Protein AF-A0A937LZ99-F1 (afdb_monomer_lite)

Sequence (54 aa):
MFNFAFDSFSGFIVMDGHGVYVWSVFFIVIISLISMFVFYKNEL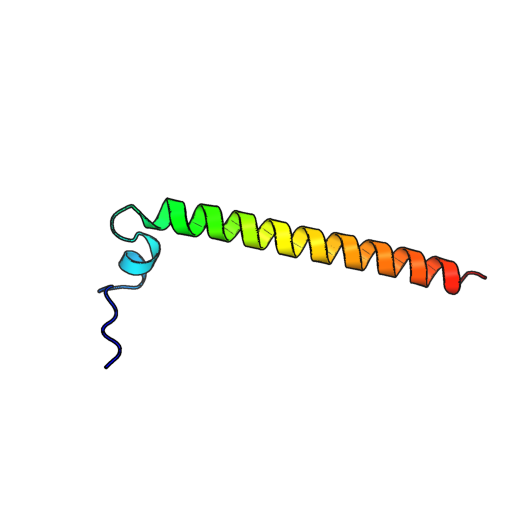KKLKKKHFNE

Radius of gyration: 20.12 Å; chains: 1; bounding box: 47×20×47 Å

pLDDT: mean 81.55, std 13.11, range [46.09, 96.75]

Secondary structure (DSSP, 8-state):
----S-SSHHHHHHGGGTHHHHHHHHHHHHHHHHHHHHHHHHHHHHHHHHHH--

Foldseek 3Di:
DPPDPAPDPVCVCCVVVCNCVVVVVVVVVVVVVVVVVVVVVVVVVVVVVVVVVD

Structure (mmCIF, N/CA/C/O backbone):
data_AF-A0A937LZ99-F1
#
_entry.id   AF-A0A937LZ99-F1
#
loop_
_atom_site.group_PDB
_atom_site.id
_atom_site.type_symbol
_atom_site.label_atom_id
_atom_site.label_alt_id
_atom_site.label_comp_id
_atom_site.label_asym_id
_atom_site.label_entity_id
_atom_site.label_seq_id
_atom_site.pdbx_PDB_ins_code
_atom_site.Cartn_x
_atom_site.Cartn_y
_atom_site.Cartn_z
_atom_site.occupancy
_atom_site.B_iso_or_equiv
_atom_site.auth_seq_id
_atom_site.auth_comp_id
_atom_site.auth_asym_id
_atom_site.auth_atom_id
_atom_site.pdbx_PDB_model_num
ATOM 1 N N . MET A 1 1 ? 19.365 -17.001 -7.351 1.00 46.09 1 MET A N 1
ATOM 2 C CA . MET A 1 1 ? 19.878 -15.724 -7.889 1.00 46.09 1 MET A CA 1
ATOM 3 C C . MET A 1 1 ? 18.671 -14.825 -8.109 1.00 46.09 1 MET A C 1
ATOM 5 O O . MET A 1 1 ? 17.860 -15.139 -8.970 1.00 46.09 1 MET A O 1
ATOM 9 N N . PHE A 1 2 ? 18.461 -13.815 -7.261 1.00 55.59 2 PHE A N 1
ATOM 10 C CA . PHE A 1 2 ? 17.376 -12.850 -7.459 1.00 55.59 2 PHE A CA 1
ATOM 11 C C . PHE A 1 2 ? 17.803 -11.895 -8.576 1.00 55.59 2 PHE A C 1
ATOM 13 O O . PHE A 1 2 ? 18.488 -10.910 -8.324 1.00 55.59 2 PHE A O 1
ATOM 20 N N . ASN A 1 3 ? 17.476 -12.239 -9.822 1.00 57.91 3 ASN A N 1
ATOM 21 C CA . ASN A 1 3 ? 17.648 -11.335 -10.954 1.00 57.91 3 ASN A CA 1
ATOM 22 C C . ASN A 1 3 ? 16.493 -10.337 -10.917 1.00 57.91 3 ASN A C 1
ATOM 24 O O . ASN A 1 3 ? 15.418 -10.590 -11.458 1.00 57.91 3 ASN A O 1
ATOM 28 N N . PHE A 1 4 ? 16.688 -9.240 -10.192 1.00 66.62 4 PHE A N 1
ATOM 29 C CA . PHE A 1 4 ? 15.751 -8.130 -10.233 1.00 66.62 4 PHE A CA 1
ATOM 30 C C . PHE A 1 4 ? 15.785 -7.542 -11.646 1.00 66.62 4 PHE A C 1
ATOM 32 O O . PHE A 1 4 ? 16.836 -7.124 -12.115 1.00 66.62 4 PHE A O 1
ATOM 39 N N . ALA A 1 5 ? 14.637 -7.510 -12.326 1.00 66.62 5 ALA A N 1
ATOM 40 C CA . ALA A 1 5 ? 14.493 -6.935 -13.669 1.00 66.62 5 ALA A CA 1
ATOM 41 C C . ALA A 1 5 ? 14.593 -5.393 -13.685 1.00 66.62 5 ALA A C 1
ATOM 43 O O . ALA A 1 5 ? 14.213 -4.754 -14.661 1.00 66.62 5 ALA A O 1
ATOM 44 N N . PHE A 1 6 ? 15.056 -4.789 -12.587 1.00 64.94 6 PHE A N 1
ATOM 45 C CA . PHE A 1 6 ? 15.037 -3.354 -12.353 1.00 64.94 6 PHE A CA 1
ATOM 46 C C . PHE A 1 6 ? 16.419 -2.903 -11.886 1.00 64.94 6 PHE A C 1
ATOM 48 O O . PHE A 1 6 ? 16.893 -3.330 -10.836 1.00 64.94 6 PHE A O 1
ATOM 55 N N . ASP A 1 7 ? 17.030 -2.006 -12.656 1.00 70.81 7 ASP A N 1
ATOM 56 C CA . ASP A 1 7 ? 18.357 -1.434 -12.387 1.00 70.81 7 ASP A CA 1
ATOM 57 C C . ASP A 1 7 ? 18.369 -0.461 -11.192 1.00 70.81 7 ASP A C 1
ATOM 59 O O . ASP A 1 7 ? 19.411 -0.148 -10.622 1.00 70.81 7 ASP A O 1
ATOM 63 N N . SER A 1 8 ? 17.202 0.060 -10.797 1.00 74.75 8 SER A N 1
ATOM 64 C CA . SER A 1 8 ? 17.093 1.055 -9.729 1.00 74.75 8 SER A CA 1
ATOM 65 C C . SER A 1 8 ? 15.692 1.096 -9.122 1.00 74.75 8 SER A C 1
ATOM 67 O O . SER A 1 8 ? 14.706 0.741 -9.771 1.00 74.75 8 SER A O 1
ATOM 69 N N . PHE A 1 9 ? 15.587 1.609 -7.893 1.00 73.88 9 PHE A N 1
ATOM 70 C CA . PHE A 1 9 ? 14.316 1.826 -7.190 1.00 73.88 9 PHE A CA 1
ATOM 71 C C . PHE A 1 9 ? 13.351 2.713 -7.998 1.00 73.88 9 PHE A C 1
ATOM 73 O O . PHE A 1 9 ? 12.148 2.469 -8.023 1.00 73.88 9 PHE A O 1
ATOM 80 N N . SER A 1 10 ? 13.889 3.691 -8.737 1.00 74.00 10 SER A N 1
ATOM 81 C CA . SER A 1 10 ? 13.111 4.515 -9.672 1.00 74.00 10 SER A CA 1
ATOM 82 C C . SER A 1 10 ? 12.558 3.690 -10.845 1.00 74.00 10 SER A C 1
ATOM 84 O O . SER A 1 10 ? 11.380 3.795 -11.177 1.00 74.00 10 SER A O 1
ATOM 86 N N . GLY A 1 11 ? 13.369 2.791 -11.417 1.00 76.06 11 GLY A N 1
ATOM 87 C CA . GLY A 1 11 ? 12.949 1.887 -12.495 1.00 76.06 11 GLY A CA 1
ATOM 88 C C . GLY A 1 11 ? 11.888 0.877 -12.053 1.00 76.06 11 GLY A C 1
ATOM 89 O O . GLY A 1 11 ? 10.995 0.551 -12.827 1.00 76.06 11 GLY A O 1
ATOM 90 N N . PHE A 1 12 ? 11.922 0.449 -10.790 1.00 78.75 12 PHE A N 1
ATOM 91 C CA . PHE A 1 12 ? 10.872 -0.380 -10.198 1.00 78.75 12 PHE A CA 1
ATOM 92 C C . PHE A 1 12 ? 9.546 0.374 -10.022 1.00 78.75 12 PHE A C 1
ATOM 94 O O . PHE A 1 12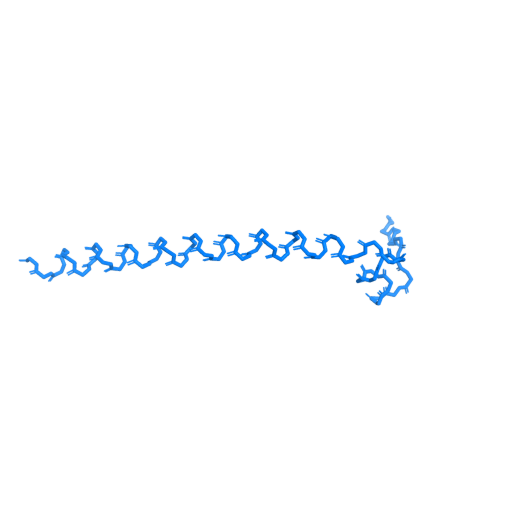 ? 8.483 -0.200 -10.238 1.00 78.75 12 PHE A O 1
ATOM 101 N N . ILE A 1 13 ? 9.583 1.655 -9.641 1.00 78.44 13 ILE A N 1
ATOM 102 C CA . ILE A 1 13 ? 8.360 2.454 -9.466 1.00 78.44 13 ILE A CA 1
ATOM 103 C C . ILE A 1 13 ? 7.755 2.837 -10.815 1.00 78.44 13 ILE A C 1
ATOM 105 O O . ILE A 1 13 ? 6.540 2.758 -10.983 1.00 78.44 13 ILE A O 1
ATOM 109 N N . VAL A 1 14 ? 8.587 3.248 -11.771 1.00 79.25 14 VAL A N 1
ATOM 110 C CA . VAL A 1 14 ? 8.129 3.722 -13.081 1.00 79.25 14 VAL A CA 1
ATOM 111 C C . VAL A 1 14 ? 7.801 2.553 -14.014 1.00 79.25 14 VAL A C 1
ATOM 113 O O . VAL A 1 14 ? 6.895 2.695 -14.833 1.00 79.25 14 VAL A O 1
ATOM 116 N N . MET A 1 15 ? 8.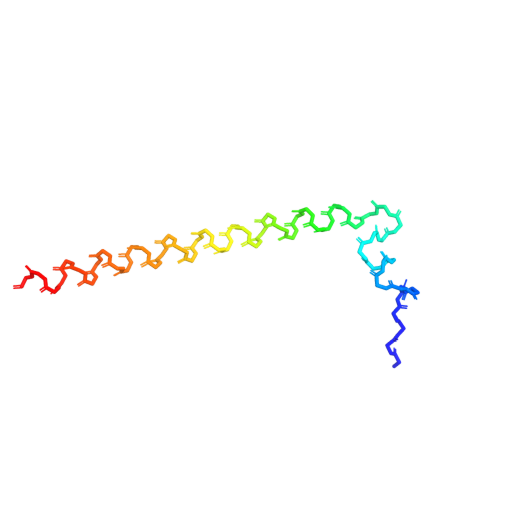474 1.401 -13.872 1.00 77.19 15 MET A N 1
ATOM 117 C CA . MET A 1 15 ? 8.391 0.228 -14.762 1.00 77.19 15 MET A CA 1
ATOM 118 C C . MET A 1 15 ? 8.256 0.631 -16.235 1.00 77.19 15 MET A C 1
ATOM 120 O O . MET A 1 15 ? 7.268 0.294 -16.879 1.00 77.19 15 MET A O 1
ATOM 124 N N . ASP A 1 16 ? 9.192 1.442 -16.733 1.00 75.62 16 ASP A N 1
ATOM 125 C CA . ASP A 1 16 ? 9.196 1.937 -18.120 1.00 75.62 16 ASP A CA 1
ATOM 126 C C . ASP A 1 16 ? 7.870 2.602 -18.571 1.00 75.62 16 ASP A C 1
ATOM 128 O O . ASP A 1 16 ? 7.450 2.525 -19.719 1.00 75.62 16 ASP A O 1
ATOM 132 N N . GLY A 1 17 ? 7.153 3.231 -17.632 1.00 79.19 17 GLY A N 1
ATOM 133 C CA . GLY A 1 17 ? 5.853 3.872 -17.856 1.00 79.19 17 GLY A CA 1
ATOM 134 C C . GLY A 1 17 ? 4.641 3.002 -17.502 1.00 79.19 17 GLY A C 1
ATOM 135 O O . GLY A 1 17 ? 3.530 3.523 -17.397 1.00 79.19 17 GLY A O 1
ATOM 136 N N . HIS A 1 18 ? 4.825 1.707 -17.237 1.00 82.12 18 HIS A N 1
ATOM 137 C CA . HIS A 1 18 ? 3.750 0.795 -16.827 1.00 82.12 18 HIS A CA 1
ATOM 138 C C . HIS A 1 18 ? 3.448 0.817 -15.327 1.00 82.12 18 HIS A C 1
ATOM 140 O O . HIS A 1 18 ? 2.374 0.377 -14.905 1.00 82.12 18 HIS A O 1
ATOM 146 N N . GLY A 1 19 ? 4.359 1.351 -14.514 1.00 81.06 19 GLY A N 1
ATOM 147 C CA . GLY A 1 19 ? 4.234 1.343 -13.061 1.00 81.06 19 GLY A CA 1
ATOM 148 C C . GLY A 1 19 ? 2.989 2.085 -12.588 1.00 81.06 19 GLY A C 1
ATOM 149 O O . GLY A 1 19 ? 2.327 1.634 -11.657 1.00 81.06 19 GLY A O 1
ATOM 150 N N . VAL A 1 20 ? 2.595 3.159 -13.282 1.00 86.62 20 VAL A N 1
ATOM 151 C CA . VAL A 1 20 ? 1.398 3.942 -12.939 1.00 86.62 20 VAL A CA 1
ATOM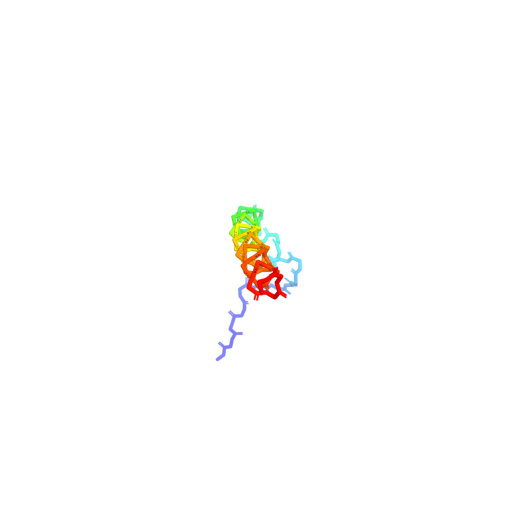 152 C C . VAL A 1 20 ? 0.142 3.072 -12.856 1.00 86.62 20 VAL A C 1
ATOM 154 O O . VAL A 1 20 ? -0.603 3.190 -11.891 1.00 86.62 20 VAL A O 1
ATOM 157 N N . TYR A 1 21 ? -0.058 2.129 -13.780 1.00 88.19 21 TYR A N 1
ATOM 158 C CA . TYR A 1 21 ? -1.236 1.257 -13.777 1.00 88.19 21 TYR A CA 1
ATOM 159 C C . TYR A 1 21 ? -1.216 0.279 -12.600 1.00 88.19 21 TYR A C 1
ATOM 161 O O . TYR A 1 21 ? -2.232 0.087 -11.930 1.00 88.19 21 TYR A O 1
ATOM 169 N N . VAL A 1 22 ? -0.048 -0.305 -12.318 1.00 87.12 22 VAL A N 1
ATOM 170 C CA . VAL A 1 22 ? 0.140 -1.255 -11.214 1.00 87.12 22 VAL A CA 1
ATOM 171 C C . VAL A 1 22 ? -0.100 -0.559 -9.879 1.00 87.12 22 VAL A C 1
ATOM 173 O O . VAL A 1 22 ? -0.903 -1.028 -9.071 1.00 87.12 22 VAL A O 1
ATOM 176 N N . TRP A 1 23 ? 0.536 0.594 -9.669 1.00 88.25 23 TRP A N 1
ATOM 177 C CA . TRP A 1 23 ? 0.395 1.366 -8.441 1.00 88.25 23 TRP A CA 1
ATOM 178 C C . TRP A 1 23 ? -1.018 1.919 -8.282 1.00 88.25 23 TRP A C 1
ATOM 180 O O . TRP A 1 23 ? -1.557 1.844 -7.182 1.00 88.25 23 TRP A O 1
ATOM 190 N N . SER A 1 24 ? -1.667 2.401 -9.345 1.00 90.69 24 SER A N 1
ATOM 191 C CA . SER A 1 24 ? -3.054 2.875 -9.268 1.00 90.69 24 SER A CA 1
ATOM 192 C C . SER A 1 24 ? -4.013 1.781 -8.800 1.00 90.69 24 SER A C 1
ATOM 194 O O . SER A 1 24 ? -4.776 2.005 -7.860 1.00 90.69 24 SER A O 1
ATOM 196 N N . VAL A 1 25 ? -3.956 0.585 -9.394 1.00 92.88 25 VAL A N 1
ATOM 197 C CA . VAL A 1 25 ? -4.815 -0.535 -8.973 1.00 92.88 25 VAL A CA 1
ATOM 198 C C . VAL A 1 25 ? -4.459 -0.988 -7.557 1.00 92.88 25 VAL A C 1
ATOM 200 O O . VAL A 1 25 ? -5.352 -1.201 -6.736 1.00 92.88 25 VAL A O 1
ATOM 203 N N . PHE A 1 26 ? -3.167 -1.066 -7.237 1.00 92.38 26 PHE A N 1
ATOM 204 C CA . PHE A 1 26 ? -2.701 -1.403 -5.895 1.00 92.38 26 PHE A CA 1
ATOM 205 C C . PHE A 1 26 ? -3.244 -0.428 -4.840 1.00 92.38 26 PHE A C 1
ATOM 207 O O . PHE A 1 26 ? -3.787 -0.860 -3.823 1.00 92.38 26 PHE A O 1
ATOM 214 N N . PHE A 1 27 ? -3.185 0.881 -5.101 1.00 94.12 27 PHE A N 1
ATOM 215 C CA . PHE A 1 27 ? -3.738 1.904 -4.214 1.00 94.12 27 PHE A CA 1
ATOM 216 C C . PHE A 1 27 ? -5.245 1.750 -4.026 1.00 94.12 27 PHE A C 1
ATOM 218 O O . PHE A 1 27 ? -5.716 1.830 -2.894 1.00 94.12 27 PHE A O 1
ATOM 225 N N . ILE A 1 28 ? -5.998 1.486 -5.097 1.00 95.62 28 ILE A N 1
ATOM 226 C CA . ILE A 1 28 ? -7.449 1.269 -5.007 1.00 95.62 28 ILE A CA 1
ATOM 227 C C . ILE A 1 28 ? -7.755 0.088 -4.081 1.00 95.62 28 ILE A C 1
ATOM 229 O O . ILE A 1 28 ? -8.559 0.227 -3.160 1.00 95.62 28 ILE A O 1
ATOM 233 N N . VAL A 1 29 ? -7.070 -1.044 -4.261 1.00 96.12 29 VAL A N 1
ATOM 234 C CA . VAL A 1 29 ? -7.267 -2.237 -3.422 1.00 96.12 29 VAL A CA 1
ATOM 235 C C . VAL A 1 29 ? -6.922 -1.951 -1.960 1.00 96.12 29 VAL A C 1
ATOM 237 O O . VAL A 1 29 ? -7.695 -2.297 -1.063 1.00 96.12 29 VAL A O 1
ATOM 240 N N . ILE A 1 30 ? -5.798 -1.277 -1.705 1.00 96.31 30 ILE A N 1
ATOM 241 C CA . ILE A 1 30 ? -5.386 -0.889 -0.351 1.00 96.31 30 ILE A CA 1
ATOM 242 C C . ILE A 1 30 ? -6.431 0.029 0.294 1.00 96.31 30 ILE A C 1
ATOM 244 O O . ILE A 1 30 ? -6.818 -0.195 1.442 1.00 96.31 30 ILE A O 1
ATOM 248 N N . ILE A 1 31 ? -6.946 1.018 -0.438 1.00 96.75 31 ILE A N 1
ATOM 249 C CA . ILE A 1 31 ? -7.989 1.925 0.054 1.00 96.75 31 ILE A CA 1
ATOM 250 C C . ILE A 1 31 ? -9.275 1.152 0.361 1.00 96.75 31 ILE A C 1
ATOM 252 O O . ILE A 1 31 ? -9.880 1.383 1.412 1.00 96.75 31 ILE A O 1
ATOM 256 N N . SER A 1 32 ? -9.683 0.212 -0.493 1.00 96.38 32 SER A N 1
ATOM 257 C CA . SER A 1 32 ? -10.863 -0.626 -0.255 1.00 96.38 32 SER A CA 1
ATOM 258 C C . SER A 1 32 ? -10.711 -1.488 1.000 1.00 96.38 32 SER A C 1
ATOM 260 O O . SER A 1 32 ? -11.627 -1.53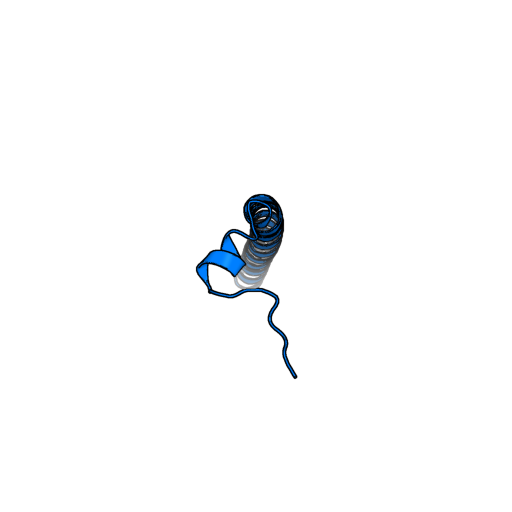1 1.824 1.00 96.38 32 SER A O 1
ATOM 262 N N . LEU A 1 33 ? -9.546 -2.111 1.198 1.00 96.19 33 LEU A N 1
ATOM 263 C CA . LEU A 1 33 ? -9.256 -2.905 2.396 1.00 96.19 33 LEU A CA 1
ATOM 264 C C . LEU A 1 33 ? -9.266 -2.048 3.663 1.00 96.19 33 LEU A C 1
ATOM 266 O O . LEU A 1 33 ? -9.911 -2.414 4.647 1.00 96.19 33 LEU A O 1
ATOM 270 N N . ILE A 1 34 ? -8.605 -0.886 3.639 1.00 96.44 34 ILE A N 1
ATOM 271 C CA . ILE A 1 34 ? -8.595 0.049 4.773 1.00 96.44 34 ILE A CA 1
ATOM 272 C C . ILE A 1 34 ? -10.021 0.504 5.089 1.00 96.44 34 ILE A C 1
ATOM 274 O O . ILE A 1 34 ? -10.425 0.489 6.251 1.00 96.44 34 ILE A O 1
ATOM 278 N N . SER A 1 35 ? -10.800 0.854 4.066 1.00 95.25 35 SER A N 1
ATOM 279 C CA . SER A 1 35 ? -12.189 1.293 4.217 1.00 95.25 35 SER A CA 1
ATOM 280 C C . SER A 1 35 ? -13.049 0.215 4.872 1.00 95.25 35 SER A C 1
ATOM 282 O O . SER A 1 35 ? -13.764 0.501 5.834 1.00 95.25 35 SER A O 1
ATOM 284 N N . MET A 1 36 ? -12.923 -1.036 4.423 1.00 95.69 36 MET A N 1
ATOM 285 C CA . MET A 1 36 ? -13.612 -2.178 5.025 1.00 95.69 36 MET A CA 1
ATOM 286 C C . MET A 1 36 ? -13.217 -2.359 6.495 1.00 95.69 36 MET A C 1
ATOM 288 O O . MET A 1 36 ? -14.079 -2.529 7.359 1.00 95.69 36 MET A O 1
ATOM 292 N N . PHE A 1 37 ? -11.923 -2.271 6.800 1.00 94.81 37 PHE A N 1
ATOM 293 C CA . PHE A 1 37 ? -11.420 -2.444 8.159 1.00 94.81 37 PHE A CA 1
ATOM 294 C C . PHE A 1 37 ? -11.888 -1.323 9.095 1.00 94.81 37 PHE A C 1
ATOM 296 O O . PHE A 1 37 ? -12.273 -1.578 10.238 1.00 94.81 37 PHE A O 1
ATOM 303 N N . VAL A 1 38 ? -11.890 -0.076 8.619 1.00 94.94 38 VAL A N 1
ATOM 304 C CA . VAL A 1 38 ? -12.393 1.087 9.363 1.00 94.94 38 VAL A CA 1
ATOM 305 C C . VAL A 1 38 ? -13.894 0.960 9.600 1.00 94.94 38 VAL A C 1
ATOM 307 O O . VAL A 1 38 ? -14.344 1.153 10.731 1.00 94.94 38 VAL A O 1
ATOM 310 N N . PHE A 1 39 ? -14.660 0.587 8.574 1.00 93.75 39 PHE A N 1
ATOM 311 C CA . PHE A 1 39 ? -16.099 0.374 8.690 1.00 93.75 39 PHE A CA 1
ATOM 312 C C . PHE A 1 39 ? -16.415 -0.706 9.729 1.00 93.75 39 PHE A C 1
ATOM 314 O O . PHE A 1 39 ? -17.179 -0.466 10.664 1.00 93.75 39 PHE A O 1
ATOM 321 N N . TYR A 1 40 ? -15.744 -1.854 9.637 1.00 92.69 40 TYR A N 1
ATOM 322 C CA . TYR A 1 40 ? -15.923 -2.955 10.575 1.00 92.69 40 TYR A CA 1
ATOM 323 C C . TYR A 1 40 ? -15.539 -2.567 12.010 1.00 92.69 40 TYR A C 1
ATOM 325 O O . TYR A 1 40 ? -16.292 -2.818 12.951 1.00 92.69 40 TYR A O 1
ATOM 333 N N . LYS A 1 41 ? -14.406 -1.876 12.198 1.00 90.88 41 LYS A N 1
ATOM 334 C CA . LYS A 1 41 ? -14.000 -1.362 13.517 1.00 90.88 41 LYS A CA 1
ATOM 335 C C . LYS A 1 41 ? -15.021 -0.384 14.093 1.00 90.88 41 LYS A C 1
ATOM 337 O O . LYS A 1 41 ? -15.247 -0.397 15.303 1.00 90.88 41 LYS A O 1
ATOM 342 N N . ASN A 1 42 ? -15.613 0.469 13.263 1.00 91.00 42 ASN A N 1
ATOM 343 C CA . ASN A 1 42 ? -16.639 1.406 13.706 1.00 91.00 42 ASN A CA 1
ATOM 344 C C . ASN A 1 42 ? -17.915 0.673 14.127 1.00 91.00 42 ASN A C 1
ATOM 346 O O . ASN A 1 42 ? -18.479 1.005 15.169 1.00 91.00 42 ASN A O 1
ATOM 350 N N . GLU A 1 43 ? -18.328 -0.351 13.384 1.00 88.75 43 GLU A N 1
ATOM 351 C CA . GLU A 1 43 ? -19.508 -1.147 13.724 1.00 88.75 43 GLU A CA 1
ATOM 352 C C . GLU A 1 43 ? -19.300 -1.959 15.010 1.00 88.75 43 GLU A C 1
ATOM 354 O O . GLU A 1 43 ? -20.125 -1.903 15.922 1.00 88.75 43 GLU A O 1
ATOM 359 N N . LEU A 1 44 ? -18.132 -2.588 15.175 1.00 89.38 44 LEU A N 1
ATOM 360 C CA . LEU A 1 44 ? -17.755 -3.252 16.426 1.00 89.38 44 LEU A CA 1
ATOM 361 C C . LEU A 1 44 ? -17.743 -2.294 17.622 1.00 89.38 44 LEU A C 1
ATOM 363 O O . LEU A 1 44 ? -18.182 -2.656 18.714 1.00 89.38 44 LEU A O 1
ATOM 367 N N . LYS A 1 45 ? -17.264 -1.057 17.439 1.00 86.25 45 LYS A N 1
ATOM 368 C CA . LYS A 1 45 ? -17.316 -0.035 18.495 1.00 86.25 45 LYS A CA 1
ATOM 369 C C . LYS A 1 45 ? -18.753 0.323 18.871 1.00 86.25 45 LYS A C 1
ATOM 371 O O . LYS A 1 45 ? -19.019 0.492 20.061 1.00 86.25 45 LYS A O 1
ATOM 376 N N . LYS A 1 46 ? -19.672 0.425 17.903 1.00 85.25 46 LYS A N 1
ATOM 377 C CA . LYS A 1 46 ? -21.098 0.665 18.185 1.00 85.25 46 LYS A CA 1
ATOM 378 C C . LYS A 1 46 ? -21.706 -0.490 18.977 1.00 85.25 46 LYS A C 1
ATOM 380 O O . LYS A 1 46 ? -22.365 -0.235 19.980 1.00 85.25 46 LYS A O 1
ATOM 385 N N . LEU A 1 47 ? -21.434 -1.733 18.578 1.00 85.38 47 LEU A N 1
ATOM 386 C CA . LEU A 1 47 ? -21.920 -2.927 19.278 1.00 85.38 47 LEU A CA 1
ATOM 387 C C . LEU A 1 47 ? -21.380 -3.006 20.711 1.00 85.38 47 LEU A C 1
ATOM 389 O O . LEU A 1 47 ? -22.153 -3.186 21.648 1.00 85.38 47 LEU A O 1
ATOM 393 N N . LYS A 1 48 ? -20.076 -2.768 20.903 1.00 79.50 48 LYS A N 1
ATOM 394 C CA . LYS A 1 48 ? -19.463 -2.712 22.238 1.00 79.50 48 LYS A CA 1
ATOM 395 C C . LYS A 1 48 ? -20.083 -1.613 23.106 1.00 79.50 48 LYS A C 1
ATOM 397 O O . LYS A 1 48 ? -20.326 -1.835 24.286 1.00 79.50 48 LYS A O 1
ATOM 402 N N . LYS A 1 49 ? -20.339 -0.430 22.536 1.00 74.75 49 LYS A N 1
ATOM 403 C CA . LYS A 1 49 ? -20.974 0.679 23.261 1.00 74.75 49 LYS A CA 1
ATOM 404 C C . LYS A 1 49 ? -22.421 0.354 23.641 1.00 74.75 49 LYS A C 1
ATOM 406 O O . LYS A 1 49 ? -22.832 0.726 24.730 1.00 74.75 49 LYS A O 1
ATOM 411 N N . LYS A 1 50 ? -23.166 -0.341 22.77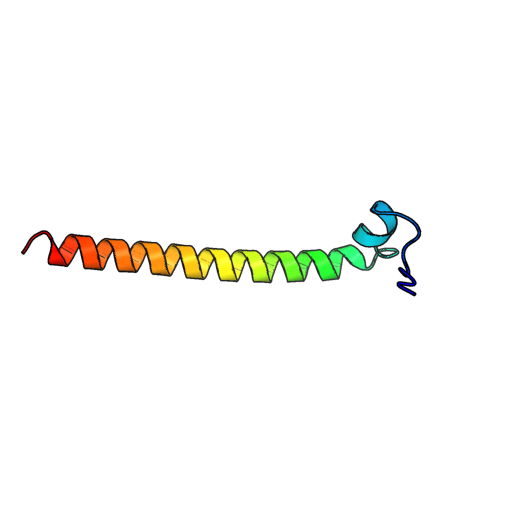4 1.00 72.38 50 LYS A N 1
ATOM 412 C CA . LYS A 1 50 ? -24.541 -0.777 23.052 1.00 72.38 50 LYS A CA 1
ATOM 413 C C . LYS A 1 50 ? -24.588 -1.776 24.213 1.00 72.38 50 LYS A C 1
ATOM 415 O O . LYS A 1 50 ? -25.344 -1.553 25.141 1.00 72.38 50 LYS A O 1
ATOM 420 N N . HIS A 1 51 ? -23.716 -2.785 24.205 1.00 68.75 51 HIS A N 1
ATOM 421 C CA . HIS A 1 51 ? -23.654 -3.811 25.256 1.00 68.75 51 HIS A CA 1
ATOM 422 C C . HIS A 1 51 ? -23.119 -3.287 26.607 1.00 68.75 51 HIS A C 1
ATOM 424 O O . HIS A 1 51 ? -23.358 -3.892 27.642 1.00 68.75 51 HIS A O 1
ATOM 430 N N . PHE A 1 52 ? -22.346 -2.196 26.629 1.00 63.97 52 PHE A N 1
ATOM 431 C CA . PHE A 1 52 ? -21.860 -1.593 27.883 1.00 63.97 52 PHE A CA 1
ATOM 432 C C . PHE A 1 52 ? -22.880 -0.642 28.536 1.00 63.97 52 PHE A C 1
ATOM 434 O O . PHE A 1 52 ? -22.690 -0.237 29.676 1.00 63.97 52 PHE A O 1
ATOM 441 N N . ASN A 1 53 ? -23.916 -0.228 27.801 1.00 56.69 53 ASN A N 1
ATOM 442 C CA . ASN A 1 53 ? -24.900 0.763 28.246 1.00 56.69 53 ASN A CA 1
ATOM 443 C C . ASN A 1 53 ? -26.273 0.133 28.568 1.00 56.69 53 ASN A C 1
ATOM 445 O O . ASN A 1 53 ? -27.249 0.870 28.716 1.00 56.69 53 ASN A O 1
ATOM 449 N N . GLU A 1 54 ? -26.320 -1.201 28.625 1.00 50.75 54 GLU A N 1
ATOM 450 C CA . GLU A 1 54 ? -27.368 -2.053 29.212 1.00 50.75 54 GLU A CA 1
ATOM 451 C C . GLU A 1 54 ? -26.869 -2.567 30.569 1.00 50.75 54 GLU A C 1
ATOM 453 O O . GLU A 1 54 ? -27.692 -2.620 31.508 1.00 50.75 54 GLU A O 1
#

Organism: NCBI:txid2030880